Protein AF-H1VL80-F1 (afdb_monomer_lite)

Foldseek 3Di:
DVLVVVVVVVVVVCVDPQWDWDFDPVDSPWTWTWIAGCDPPDPCHRPIDIDTDDDDDD

Structure (mmCIF, N/CA/C/O backbone):
data_AF-H1VL80-F1
#
_entry.id   AF-H1VL80-F1
#
loop_
_atom_site.group_PDB
_atom_site.id
_atom_site.type_symbol
_atom_site.label_atom_id
_atom_site.label_alt_id
_atom_site.label_comp_id
_atom_site.label_asym_id
_atom_site.label_entity_id
_atom_site.label_seq_id
_atom_site.pdbx_PDB_ins_code
_atom_site.Cartn_x
_atom_site.Cartn_y
_atom_site.Cartn_z
_atom_site.occupancy
_atom_site.B_iso_or_equiv
_atom_site.auth_seq_id
_atom_site.auth_comp_id
_atom_site.auth_asym_id
_atom_site.auth_atom_id
_atom_site.pdbx_PDB_model_num
ATOM 1 N N . MET A 1 1 ? -3.546 13.478 17.804 1.00 63.44 1 MET A N 1
ATOM 2 C CA . MET A 1 1 ? -3.414 14.100 16.463 1.00 63.44 1 MET A CA 1
ATOM 3 C C . MET A 1 1 ? -2.742 13.178 15.440 1.00 63.44 1 MET A C 1
ATOM 5 O O . MET A 1 1 ? -3.362 12.914 14.420 1.00 63.44 1 MET A O 1
ATOM 9 N N . ALA A 1 2 ? -1.548 12.625 15.707 1.00 67.12 2 ALA A N 1
ATOM 10 C CA . ALA A 1 2 ? -0.805 11.796 14.739 1.00 67.12 2 ALA A CA 1
ATOM 11 C C . ALA A 1 2 ? -1.544 10.524 14.261 1.00 67.12 2 ALA A C 1
ATOM 13 O O . ALA A 1 2 ? -1.590 10.256 13.067 1.00 67.12 2 ALA A O 1
ATOM 14 N N . GLN A 1 3 ? -2.197 9.787 15.168 1.00 65.19 3 GLN A N 1
ATOM 15 C CA . GLN A 1 3 ? -2.943 8.566 14.818 1.00 65.19 3 GLN A CA 1
ATOM 16 C C . GLN A 1 3 ? -4.131 8.837 13.880 1.00 65.19 3 GLN A C 1
ATOM 18 O O . GLN A 1 3 ? -4.370 8.071 12.954 1.00 65.19 3 GLN A O 1
ATOM 23 N N . LYS A 1 4 ? -4.854 9.948 14.084 1.00 73.25 4 LYS A N 1
ATOM 24 C CA . LYS A 1 4 ? -5.983 10.341 13.225 1.00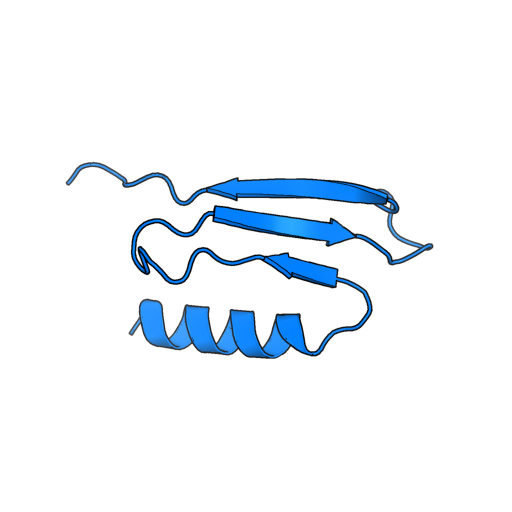 73.25 4 LYS A CA 1
ATOM 25 C C . LYS A 1 4 ? -5.518 10.631 11.798 1.00 73.25 4 LYS A C 1
ATOM 27 O O . LYS A 1 4 ? -6.138 10.156 10.857 1.00 73.25 4 LYS A O 1
ATOM 32 N N . ARG A 1 5 ? -4.411 11.369 11.654 1.00 76.81 5 ARG A N 1
ATOM 33 C CA . ARG A 1 5 ? -3.833 11.707 10.348 1.00 76.81 5 ARG A CA 1
ATOM 34 C C . ARG A 1 5 ? -3.367 10.465 9.592 1.00 76.81 5 ARG A C 1
ATOM 36 O O . ARG A 1 5 ? -3.721 10.305 8.433 1.00 76.81 5 ARG A O 1
ATOM 43 N N . LEU A 1 6 ? -2.653 9.571 10.272 1.00 71.50 6 LEU A N 1
ATOM 44 C CA . LEU A 1 6 ? -2.200 8.310 9.689 1.00 71.50 6 LEU A CA 1
ATOM 45 C C . LEU A 1 6 ? -3.370 7.455 9.182 1.00 71.50 6 LEU A C 1
ATOM 47 O O . LEU A 1 6 ? -3.317 6.939 8.073 1.00 71.50 6 LEU A O 1
ATOM 51 N N . MET A 1 7 ? -4.439 7.330 9.973 1.00 76.62 7 MET A N 1
ATOM 52 C CA . MET A 1 7 ? -5.631 6.578 9.566 1.00 76.62 7 MET A CA 1
ATOM 53 C C . MET A 1 7 ? -6.318 7.200 8.346 1.00 76.62 7 MET A C 1
ATOM 55 O O . MET A 1 7 ? -6.775 6.476 7.467 1.00 76.62 7 MET A O 1
ATOM 59 N N . SER A 1 8 ? -6.366 8.531 8.262 1.00 82.06 8 SER A N 1
ATOM 60 C CA . SER A 1 8 ? -6.892 9.227 7.084 1.00 82.06 8 SER A CA 1
ATOM 61 C C . SER A 1 8 ? -6.043 8.986 5.831 1.00 82.06 8 SER A C 1
ATOM 63 O O . SER A 1 8 ? -6.601 8.746 4.763 1.00 82.06 8 SER A O 1
ATOM 65 N N . GLU A 1 9 ? -4.714 9.009 5.953 1.00 80.00 9 GLU A N 1
ATOM 66 C CA . GLU A 1 9 ? -3.793 8.726 4.842 1.00 80.00 9 GLU A CA 1
ATOM 67 C C . GLU A 1 9 ? -3.895 7.258 4.390 1.00 80.00 9 GLU A C 1
ATOM 69 O O . GLU A 1 9 ? -4.004 6.987 3.196 1.00 80.00 9 GLU A O 1
ATOM 74 N N . LEU A 1 10 ? -3.979 6.312 5.332 1.00 79.38 10 LEU A N 1
ATOM 75 C CA . LEU A 1 10 ? -4.196 4.892 5.045 1.00 79.38 10 LEU A CA 1
ATOM 76 C C . LEU A 1 10 ? -5.517 4.649 4.295 1.00 79.38 10 LEU A C 1
ATOM 78 O O . LEU A 1 10 ? -5.531 3.935 3.296 1.00 79.38 10 LEU A O 1
ATOM 82 N N . GLN A 1 11 ? -6.617 5.267 4.739 1.00 82.56 11 GLN A N 1
ATOM 83 C CA . GLN A 1 11 ? -7.922 5.151 4.075 1.00 82.56 11 GLN A CA 1
ATOM 84 C C . GLN A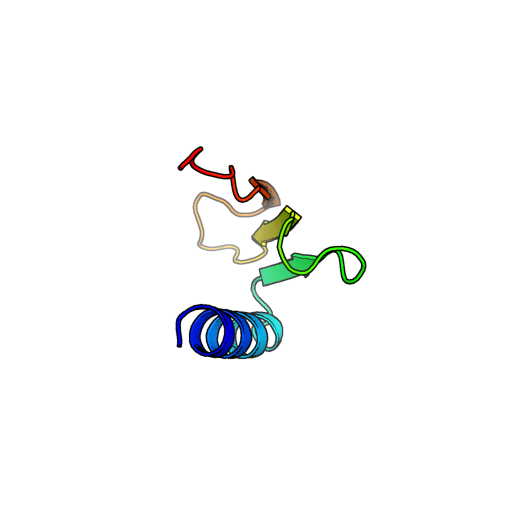 1 11 ? -7.921 5.724 2.655 1.00 82.56 11 GLN A C 1
ATOM 86 O O . GLN A 1 11 ? -8.643 5.221 1.795 1.00 82.56 11 GLN A O 1
ATOM 91 N N . ALA A 1 12 ? -7.153 6.787 2.406 1.00 85.31 12 ALA A N 1
ATOM 92 C CA . ALA A 1 12 ? -6.992 7.329 1.062 1.00 85.31 12 ALA A CA 1
ATOM 93 C C . ALA A 1 12 ? -6.231 6.338 0.171 1.00 85.31 12 ALA A C 1
ATOM 95 O O . ALA A 1 12 ? -6.705 6.007 -0.911 1.00 85.31 12 ALA A O 1
ATOM 96 N N . LEU A 1 13 ? -5.117 5.793 0.669 1.00 81.38 13 LEU A N 1
ATOM 97 C CA . LEU A 1 13 ? -4.291 4.833 -0.063 1.00 81.38 13 LEU A CA 1
ATOM 98 C C . LEU A 1 13 ? -5.002 3.498 -0.327 1.00 81.38 13 LEU A C 1
ATOM 100 O O . LEU A 1 13 ? -4.786 2.897 -1.369 1.00 81.38 13 LEU A O 1
ATOM 104 N N . GLN A 1 14 ? -5.893 3.042 0.556 1.00 81.56 14 GLN A N 1
ATOM 105 C CA . GLN A 1 14 ? -6.678 1.819 0.328 1.00 81.56 14 GLN A CA 1
ATOM 106 C C . GLN A 1 14 ? -7.660 1.913 -0.852 1.00 81.56 14 GLN A C 1
ATOM 108 O O . GLN A 1 14 ? -8.102 0.883 -1.357 1.00 81.56 14 GLN A O 1
ATOM 113 N N . LYS A 1 15 ? -8.034 3.122 -1.292 1.00 85.19 15 LYS A N 1
ATOM 114 C CA . LYS A 1 15 ? -8.929 3.317 -2.450 1.00 85.19 15 LYS A CA 1
ATOM 115 C C . LYS A 1 15 ? -8.194 3.236 -3.783 1.00 85.19 15 LYS A C 1
ATOM 117 O O . LYS A 1 15 ? -8.826 3.113 -4.833 1.00 85.19 15 LYS A O 1
ATOM 122 N N . GLU A 1 16 ? -6.876 3.337 -3.743 1.00 83.06 16 GLU A N 1
ATOM 123 C CA . GLU A 1 16 ? -6.034 3.382 -4.918 1.00 83.06 16 GLU A CA 1
ATOM 124 C C . GLU A 1 16 ? -5.818 1.977 -5.492 1.00 83.06 16 GLU A C 1
ATOM 126 O O . GLU A 1 16 ? -5.451 1.042 -4.789 1.00 83.06 16 GLU A O 1
ATOM 131 N N . LYS A 1 17 ? -6.016 1.811 -6.804 1.00 77.50 17 LYS A N 1
ATOM 132 C CA . LYS A 1 17 ? -5.892 0.497 -7.468 1.00 77.50 17 LYS A CA 1
ATOM 133 C C . LYS A 1 17 ? -4.444 0.051 -7.689 1.00 77.50 17 LYS A C 1
ATOM 135 O O . LYS A 1 17 ? -4.213 -1.103 -8.034 1.00 77.50 17 LYS A O 1
ATOM 140 N N . TRP A 1 18 ? -3.484 0.963 -7.542 1.00 79.88 18 TRP A N 1
ATOM 141 C CA . TRP A 1 18 ? -2.062 0.721 -7.811 1.00 79.88 18 TRP A CA 1
ATOM 142 C C . TRP A 1 18 ? -1.297 0.163 -6.605 1.00 79.88 18 TRP A C 1
ATOM 144 O O . TRP A 1 18 ? -0.094 -0.104 -6.706 1.00 79.88 18 TRP A O 1
ATOM 154 N N . VAL A 1 19 ? -1.989 -0.025 -5.481 1.00 76.44 19 VAL A N 1
ATOM 155 C CA . VAL A 1 19 ? -1.395 -0.432 -4.218 1.00 76.44 19 VAL A CA 1
ATOM 156 C C . VAL A 1 19 ? -2.343 -1.325 -3.426 1.00 76.44 19 VAL A C 1
ATOM 158 O O . VAL A 1 19 ? -3.525 -1.034 -3.290 1.00 76.44 19 VAL A O 1
ATOM 161 N N . HIS A 1 20 ? -1.821 -2.423 -2.885 1.00 76.94 20 HIS A N 1
ATOM 162 C CA . HIS A 1 20 ? -2.551 -3.264 -1.937 1.00 76.94 20 HIS A CA 1
ATOM 163 C C . HIS A 1 20 ? -1.926 -3.130 -0.552 1.00 76.94 20 HIS A C 1
ATOM 165 O O . HIS A 1 20 ? -0.707 -3.263 -0.437 1.00 76.94 20 HIS A O 1
ATOM 171 N N . ILE A 1 21 ? -2.749 -2.850 0.466 1.00 77.38 21 ILE A N 1
ATOM 172 C CA . ILE A 1 21 ? -2.306 -2.578 1.836 1.00 77.38 21 ILE A CA 1
ATOM 173 C C . ILE A 1 21 ? -2.973 -3.545 2.814 1.00 77.38 21 ILE A C 1
ATOM 175 O O . ILE A 1 21 ? -4.185 -3.480 3.008 1.00 77.38 21 ILE A O 1
ATOM 179 N N . ASP A 1 22 ? -2.160 -4.378 3.462 1.00 74.69 22 ASP A N 1
ATOM 180 C CA . ASP A 1 22 ? -2.576 -5.260 4.560 1.00 74.69 22 ASP A CA 1
ATOM 181 C C . ASP A 1 22 ? -2.145 -4.663 5.910 1.00 74.69 22 ASP A C 1
ATOM 183 O O . ASP A 1 22 ? -0.994 -4.231 6.054 1.00 74.69 22 ASP A O 1
ATOM 187 N N . VAL A 1 23 ? -3.069 -4.604 6.875 1.00 73.38 23 VAL A N 1
ATOM 188 C CA . VAL A 1 23 ? -2.882 -3.981 8.195 1.00 73.38 23 VAL A CA 1
ATOM 189 C C . VAL A 1 23 ? -3.340 -4.937 9.289 1.00 73.38 23 VAL A C 1
ATOM 191 O O . VAL A 1 23 ? -4.448 -5.459 9.257 1.00 73.38 23 VAL A O 1
ATOM 194 N N . ASP A 1 24 ? -2.503 -5.110 10.312 1.00 71.06 24 ASP A N 1
ATOM 195 C CA . ASP A 1 24 ? -2.845 -5.895 11.499 1.00 71.06 24 ASP A CA 1
ATOM 196 C C . ASP A 1 24 ? -3.785 -5.106 12.434 1.00 71.06 24 ASP A C 1
ATOM 198 O O . ASP A 1 24 ? -3.359 -4.218 13.178 1.00 71.06 24 ASP A O 1
ATOM 202 N N . GLU A 1 25 ? -5.079 -5.432 12.403 1.00 66.62 25 GLU A N 1
ATOM 203 C CA . GLU A 1 25 ? -6.119 -4.784 13.219 1.00 66.62 25 GLU A CA 1
ATOM 204 C C . GLU A 1 25 ? -6.002 -5.078 14.725 1.00 66.62 25 GLU A C 1
ATOM 206 O O . GLU A 1 25 ? -6.613 -4.387 15.543 1.00 66.62 25 GLU A O 1
ATOM 211 N N . ARG A 1 26 ? -5.216 -6.086 15.131 1.00 66.50 26 ARG A N 1
ATOM 212 C CA . ARG A 1 26 ? -5.131 -6.518 16.539 1.00 66.50 26 ARG A CA 1
ATOM 213 C C . ARG A 1 26 ? -4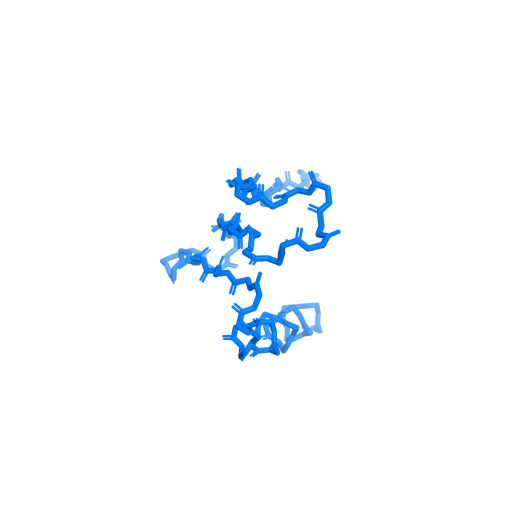.197 -5.655 17.375 1.00 66.50 26 ARG A C 1
ATOM 215 O O . ARG A 1 26 ? -4.277 -5.685 18.602 1.00 66.50 26 ARG A O 1
ATOM 222 N N . ASN A 1 27 ? -3.312 -4.891 16.740 1.00 63.06 27 ASN A N 1
ATOM 223 C CA . ASN A 1 27 ? -2.398 -4.002 17.438 1.00 63.06 27 ASN A CA 1
ATOM 224 C C . ASN A 1 27 ? -2.192 -2.705 16.652 1.00 63.06 27 ASN A C 1
ATOM 226 O O . ASN A 1 27 ? -1.214 -2.532 15.930 1.00 63.06 27 ASN A O 1
ATOM 230 N N . VAL A 1 28 ? -3.099 -1.750 16.863 1.00 55.31 28 VAL A N 1
ATOM 231 C CA . VAL A 1 28 ? -3.063 -0.407 16.256 1.00 55.31 28 VAL A CA 1
ATOM 232 C C . VAL A 1 28 ? -1.763 0.366 16.534 1.00 55.31 28 VAL A C 1
ATOM 234 O O . VAL A 1 28 ? -1.458 1.314 15.811 1.00 55.31 28 VAL A O 1
ATOM 237 N N . MET A 1 29 ? -0.980 -0.009 17.554 1.00 57.88 29 MET A N 1
ATOM 238 C CA . MET A 1 29 ? 0.347 0.573 17.796 1.00 57.88 29 MET A CA 1
ATOM 239 C C . MET A 1 29 ? 1.477 -0.177 17.073 1.00 57.88 29 MET A C 1
ATOM 241 O O . MET A 1 29 ? 2.462 0.452 16.694 1.00 57.88 29 MET A O 1
ATOM 245 N N . SER A 1 30 ? 1.304 -1.470 16.779 1.00 60.19 30 SER A N 1
ATOM 246 C CA . SER A 1 30 ? 2.239 -2.301 16.010 1.00 60.19 30 SER A CA 1
ATOM 247 C C . SER A 1 30 ? 1.694 -2.595 14.612 1.00 60.19 30 SER A C 1
ATOM 249 O O . SER A 1 30 ? 1.263 -3.699 14.291 1.00 60.19 30 SER A O 1
ATOM 251 N N . TRP A 1 31 ? 1.718 -1.589 13.747 1.00 66.81 31 TRP A N 1
ATOM 252 C CA . TRP A 1 31 ? 1.279 -1.741 12.365 1.00 66.81 31 TRP A CA 1
ATOM 253 C C . TRP A 1 31 ? 2.428 -2.310 11.532 1.00 66.81 31 TRP A C 1
ATOM 255 O O . TRP A 1 31 ? 3.516 -1.730 11.422 1.00 66.81 31 TRP A O 1
ATOM 265 N N . LYS A 1 32 ? 2.168 -3.486 10.959 1.00 67.31 32 LYS A N 1
ATOM 266 C CA . LYS A 1 32 ? 2.925 -4.055 9.846 1.00 67.31 32 LYS A CA 1
ATOM 267 C C . LYS A 1 32 ? 2.116 -3.762 8.594 1.00 67.31 32 LYS A C 1
ATOM 269 O O . LYS A 1 32 ? 1.000 -4.248 8.481 1.00 67.31 32 LYS A O 1
ATOM 274 N N . ILE A 1 33 ? 2.675 -2.953 7.707 1.00 74.38 33 ILE A N 1
ATOM 275 C CA . ILE A 1 33 ? 2.064 -2.610 6.427 1.00 74.38 33 ILE A CA 1
ATOM 276 C C . ILE A 1 33 ? 2.773 -3.432 5.356 1.00 74.38 33 ILE A C 1
ATOM 278 O O . ILE A 1 33 ? 3.989 -3.307 5.175 1.00 74.38 33 ILE A O 1
ATOM 282 N N . GLY A 1 34 ? 2.021 -4.301 4.684 1.00 79.50 34 GLY A N 1
ATOM 283 C CA . GLY A 1 34 ? 2.445 -4.943 3.441 1.00 79.50 34 GLY A CA 1
ATOM 284 C C . GLY A 1 34 ? 1.977 -4.122 2.247 1.00 79.50 34 GLY A C 1
ATOM 285 O O . GLY A 1 34 ? 0.803 -3.778 2.198 1.00 79.50 34 GLY A O 1
ATOM 286 N N . LEU A 1 35 ? 2.879 -3.804 1.318 1.00 81.50 35 LEU A N 1
ATOM 287 C CA . LEU A 1 35 ? 2.611 -3.009 0.122 1.00 81.50 35 LEU A CA 1
ATOM 288 C C . LEU A 1 35 ? 2.953 -3.818 -1.128 1.00 81.50 35 LEU A C 1
ATOM 290 O O . LEU A 1 35 ? 4.117 -4.168 -1.309 1.00 81.50 35 LEU A O 1
ATOM 294 N N . MET A 1 36 ? 1.989 -4.062 -2.014 1.00 84.38 36 MET A N 1
ATOM 295 C CA . MET A 1 36 ? 2.284 -4.558 -3.364 1.00 84.38 36 MET A CA 1
ATOM 296 C C . MET A 1 36 ? 2.161 -3.423 -4.372 1.00 84.38 36 MET A C 1
ATOM 298 O O . MET A 1 36 ? 1.103 -2.804 -4.477 1.00 84.38 36 MET A O 1
ATOM 302 N N . VAL A 1 37 ? 3.234 -3.158 -5.114 1.00 83.69 37 VAL A N 1
ATOM 303 C CA . VAL A 1 37 ? 3.226 -2.166 -6.192 1.00 83.69 37 VAL A CA 1
ATOM 304 C C . VAL A 1 37 ? 2.757 -2.852 -7.470 1.00 83.69 37 VAL A C 1
ATOM 306 O O . VAL A 1 37 ? 3.437 -3.743 -7.971 1.00 83.69 37 VAL A O 1
ATOM 309 N N . VAL A 1 38 ? 1.608 -2.437 -8.006 1.00 83.12 38 VAL A N 1
ATOM 310 C CA . VAL A 1 38 ? 1.056 -2.991 -9.263 1.00 83.12 38 VAL A CA 1
ATOM 311 C C . VAL A 1 38 ? 1.037 -1.972 -10.406 1.00 83.12 38 VAL A C 1
ATOM 313 O O . VAL A 1 38 ? 0.440 -2.211 -11.451 1.00 83.12 38 VAL A O 1
ATOM 316 N N . ASN A 1 39 ? 1.678 -0.817 -10.207 1.00 83.12 39 ASN A N 1
ATOM 317 C CA . ASN A 1 39 ? 1.860 0.187 -11.250 1.00 83.12 39 ASN A CA 1
ATOM 318 C C . ASN A 1 39 ? 2.936 -0.279 -12.256 1.00 83.12 39 ASN A C 1
ATOM 320 O O . ASN A 1 39 ? 4.098 -0.367 -11.851 1.00 83.12 39 ASN A O 1
ATOM 324 N N . PRO A 1 40 ? 2.594 -0.517 -13.539 1.00 84.75 40 PRO A N 1
ATOM 325 C CA . PRO A 1 40 ? 3.538 -1.005 -14.545 1.00 84.75 40 PRO A CA 1
ATOM 326 C C . PRO A 1 40 ? 4.675 -0.030 -14.873 1.00 84.75 40 PRO A C 1
ATOM 328 O O . PRO A 1 40 ? 5.754 -0.485 -15.243 1.00 84.75 40 PRO A O 1
ATOM 331 N N . ASP A 1 41 ? 4.469 1.275 -14.681 1.00 89.06 41 ASP A N 1
ATOM 332 C CA . ASP A 1 41 ? 5.468 2.313 -14.980 1.00 89.06 41 ASP A CA 1
ATOM 333 C C . ASP A 1 41 ? 6.442 2.551 -13.813 1.00 89.06 41 ASP A C 1
ATOM 335 O O . ASP A 1 41 ? 7.410 3.305 -13.921 1.00 89.06 41 ASP A O 1
ATOM 339 N N . SER A 1 42 ? 6.185 1.927 -12.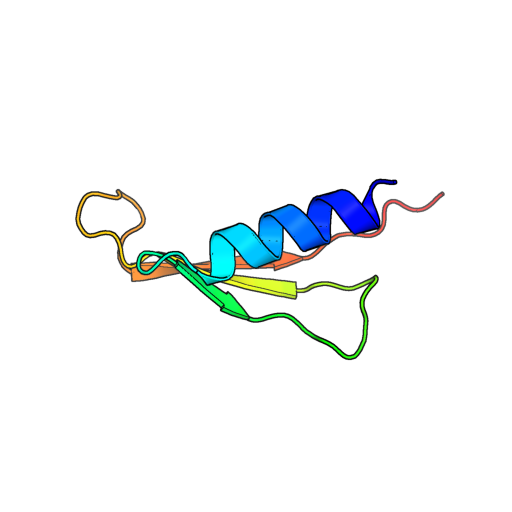661 1.00 83.50 42 SER A N 1
ATOM 340 C CA . SER A 1 42 ? 7.051 2.030 -11.492 1.00 83.50 42 SER A CA 1
ATOM 341 C C . SER A 1 42 ? 8.261 1.110 -11.628 1.00 83.50 42 SER A C 1
ATOM 343 O O . SER A 1 42 ? 8.123 -0.075 -11.924 1.00 83.50 42 SER A O 1
ATOM 345 N N . ALA A 1 43 ? 9.444 1.604 -11.254 1.00 85.19 43 ALA A N 1
ATOM 346 C CA . ALA A 1 43 ? 10.637 0.769 -11.087 1.00 85.19 43 ALA A CA 1
ATOM 347 C C . ALA A 1 43 ? 10.452 -0.348 -10.037 1.00 85.19 43 ALA A C 1
ATOM 349 O O . ALA A 1 43 ? 11.219 -1.306 -10.002 1.00 85.19 43 ALA A O 1
ATOM 350 N N . PHE A 1 44 ? 9.434 -0.225 -9.180 1.00 82.38 44 PHE A N 1
ATOM 351 C CA . PHE A 1 44 ? 9.094 -1.194 -8.145 1.00 82.38 44 PHE A CA 1
ATOM 352 C C . PHE A 1 44 ? 7.925 -2.104 -8.535 1.00 82.38 44 PHE A C 1
ATOM 354 O O . PHE A 1 44 ? 7.397 -2.782 -7.660 1.00 82.38 44 PHE A O 1
ATOM 361 N N . ASN A 1 45 ? 7.479 -2.121 -9.796 1.00 86.25 45 ASN A N 1
ATOM 362 C CA . ASN A 1 45 ? 6.383 -2.990 -10.228 1.00 86.25 45 ASN A CA 1
ATOM 363 C C . ASN A 1 45 ? 6.624 -4.459 -9.821 1.00 86.25 45 ASN A C 1
ATOM 365 O O . ASN A 1 45 ? 7.684 -5.024 -10.087 1.00 86.25 45 ASN A O 1
ATOM 369 N N . GLY A 1 46 ? 5.642 -5.070 -9.156 1.00 84.50 46 GLY A N 1
ATOM 370 C CA . GLY A 1 46 ? 5.718 -6.429 -8.617 1.00 84.50 46 GLY A CA 1
ATOM 371 C C . GLY A 1 46 ? 6.456 -6.556 -7.278 1.00 84.50 46 GLY A C 1
ATOM 372 O O . GLY A 1 46 ? 6.477 -7.645 -6.704 1.00 84.50 46 GLY A O 1
ATOM 373 N N . ALA A 1 47 ? 7.038 -5.479 -6.742 1.00 85.62 47 ALA A N 1
ATOM 374 C CA . ALA A 1 47 ? 7.703 -5.509 -5.444 1.00 85.62 47 ALA A CA 1
ATOM 375 C C . ALA A 1 47 ? 6.692 -5.617 -4.295 1.00 85.62 47 ALA A C 1
ATOM 377 O O . ALA A 1 47 ? 5.647 -4.959 -4.291 1.00 85.62 47 ALA A O 1
ATOM 378 N N . TYR A 1 48 ? 7.062 -6.406 -3.283 1.00 84.81 48 TYR A N 1
ATOM 379 C CA . TYR A 1 48 ? 6.354 -6.492 -2.011 1.00 84.81 48 TYR A CA 1
ATOM 380 C C . TYR A 1 48 ? 7.175 -5.815 -0.910 1.00 84.81 48 TYR A C 1
ATOM 382 O O . TYR A 1 48 ? 8.181 -6.359 -0.447 1.00 84.81 48 TYR A O 1
ATOM 390 N N . LEU A 1 49 ? 6.760 -4.625 -0.480 1.00 82.75 49 LEU A N 1
ATOM 391 C CA . LEU A 1 49 ? 7.447 -3.856 0.555 1.00 82.75 49 LEU A CA 1
ATOM 392 C C . LEU A 1 49 ? 6.783 -4.106 1.908 1.00 82.75 49 LEU A C 1
ATOM 394 O O . L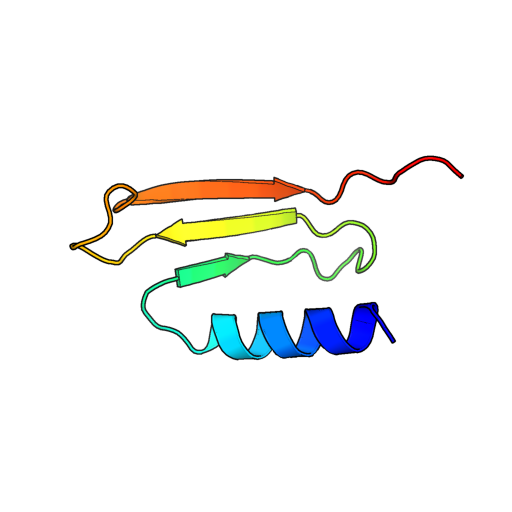EU A 1 49 ? 5.567 -4.007 2.047 1.00 82.75 49 LEU A O 1
ATOM 398 N N . LYS A 1 50 ? 7.584 -4.432 2.924 1.00 80.19 50 LYS A N 1
ATOM 399 C CA . LYS A 1 50 ? 7.115 -4.588 4.305 1.00 80.19 50 LYS A CA 1
ATOM 400 C C . LYS A 1 50 ? 7.672 -3.458 5.143 1.00 80.19 50 LYS A C 1
ATOM 402 O O . LYS A 1 50 ? 8.885 -3.350 5.301 1.00 80.19 50 LYS A O 1
ATOM 407 N N . VAL A 1 51 ? 6.786 -2.665 5.727 1.00 78.75 51 VAL A N 1
ATOM 408 C CA . VAL A 1 51 ? 7.152 -1.640 6.701 1.00 78.75 51 VAL A CA 1
ATOM 409 C C . VAL A 1 51 ? 6.606 -2.053 8.057 1.00 78.75 51 VAL A C 1
ATOM 411 O O . VAL A 1 51 ? 5.465 -2.495 8.182 1.00 78.75 51 VAL A O 1
ATOM 414 N N . ARG A 1 52 ? 7.434 -1.925 9.090 1.00 75.31 52 ARG A N 1
ATOM 415 C CA . ARG A 1 52 ? 7.020 -2.083 10.481 1.00 75.31 52 ARG A CA 1
ATOM 416 C C . ARG A 1 52 ? 7.348 -0.793 11.203 1.00 75.31 52 ARG A C 1
ATOM 418 O O . ARG A 1 52 ? 8.480 -0.322 11.108 1.00 75.31 52 ARG A O 1
ATOM 425 N N . ARG A 1 53 ? 6.395 -0.258 11.964 1.00 71.56 53 ARG A N 1
ATOM 426 C CA . ARG A 1 53 ? 6.730 0.783 12.933 1.00 71.56 53 ARG A CA 1
ATOM 427 C C . ARG A 1 53 ? 7.656 0.185 13.994 1.00 71.56 53 ARG A C 1
ATOM 429 O O . ARG A 1 53 ? 7.280 -0.761 14.683 1.00 71.56 53 ARG A O 1
ATOM 436 N N . HIS A 1 54 ? 8.870 0.712 14.091 1.00 65.50 54 HIS A N 1
ATOM 437 C CA . HIS A 1 54 ? 9.750 0.439 15.219 1.00 65.50 54 HIS A CA 1
ATOM 438 C C . HIS A 1 54 ? 9.383 1.413 16.342 1.00 65.50 54 HIS A C 1
ATOM 440 O O . HIS A 1 54 ? 9.300 2.619 16.095 1.00 65.50 54 HIS A O 1
ATOM 446 N N . ASP A 1 55 ? 9.101 0.900 17.538 1.00 62.66 55 ASP A N 1
ATOM 447 C CA . ASP A 1 55 ? 8.926 1.753 18.709 1.00 62.66 55 ASP A CA 1
ATOM 448 C C . ASP A 1 55 ? 10.275 2.383 19.041 1.00 62.66 55 ASP A C 1
ATOM 450 O O . ASP A 1 55 ? 11.258 1.683 19.275 1.00 62.66 55 ASP A O 1
ATOM 454 N N . ILE A 1 56 ? 10.328 3.712 19.008 1.00 58.62 56 ILE A N 1
ATOM 455 C CA . ILE A 1 56 ? 11.457 4.460 19.551 1.00 58.62 56 ILE A CA 1
ATOM 456 C C . ILE A 1 56 ? 11.308 4.348 21.074 1.00 58.62 56 ILE A C 1
ATOM 458 O O . ILE A 1 56 ? 10.280 4.807 21.584 1.00 58.62 56 ILE A O 1
ATOM 462 N N . PRO A 1 57 ? 12.251 3.716 21.798 1.00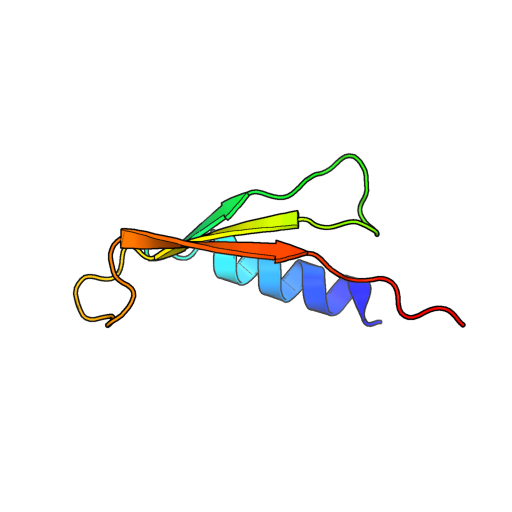 53.97 57 PRO A N 1
ATOM 463 C CA . PRO A 1 57 ? 12.196 3.681 23.251 1.00 53.97 57 PRO A CA 1
ATOM 464 C C . PRO A 1 57 ? 12.249 5.120 23.772 1.00 53.97 57 PRO A C 1
ATOM 466 O O . PRO A 1 57 ? 13.063 5.913 23.295 1.00 53.97 57 PRO A O 1
ATOM 469 N N . SER A 1 58 ? 11.340 5.446 24.691 1.00 60.81 58 SER A N 1
ATOM 470 C CA . SER A 1 58 ? 11.267 6.730 25.401 1.00 60.81 58 SER A CA 1
ATOM 471 C C . SER A 1 58 ? 12.522 7.022 26.209 1.00 60.81 58 SER A C 1
ATOM 473 O O . SER A 1 58 ? 12.973 6.068 26.885 1.00 60.81 58 SER A O 1
#

Sequence (58 aa):
MAQKRLMSELQALQKEKWVHIDVDERNVMSWKIGLMVVNPDSAFNGAYLKVRRHDIPS

Secondary structure (DSSP, 8-state):
-HHHHHHHHHHHHTT-TTEEEEE-TT-TTS-EEEEEE--TTSTTTT-EEEEEPPPPP-

pLDDT: mean 75.37, std 9.06, range [53.97, 89.06]

InterPro domains:
  IPR016135 Ubiquitin-conjugating enzyme/RWD-like [G3DSA:3.10.110.10] (1-55)
  IPR016135 Ubiquitin-conjugating enzyme/RWD-like [SSF54495] (2-48)

Organism: Colletotrichum higginsianum (strain IMI 349063) (NCBI:txid759273)

Radius of gyration: 12.91 Å; chains: 1; bounding box: 21×21×40 Å